Protein AF-A0A916ZHN8-F1 (afdb_monomer_lite)

Structure (mmCIF, N/CA/C/O backbone):
data_AF-A0A916ZHN8-F1
#
_entry.id   AF-A0A916ZHN8-F1
#
loop_
_atom_site.group_PDB
_atom_site.id
_atom_site.type_symbol
_atom_site.label_atom_id
_atom_site.label_alt_id
_atom_site.label_comp_id
_atom_site.label_asym_id
_atom_site.label_entity_i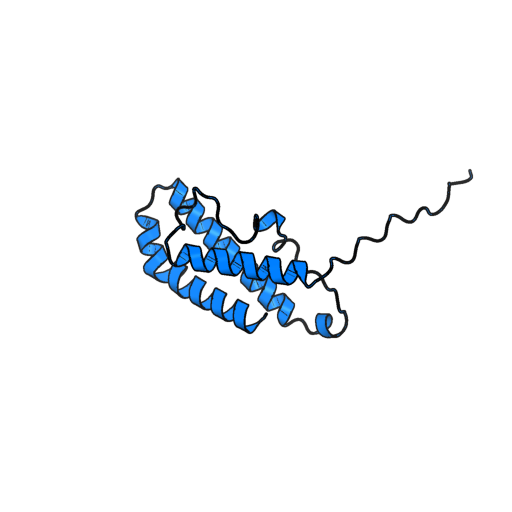d
_atom_site.label_seq_id
_atom_site.pdbx_PDB_ins_code
_atom_site.Cartn_x
_atom_site.Cartn_y
_atom_site.Cartn_z
_atom_site.occupancy
_atom_site.B_iso_or_equiv
_atom_site.auth_seq_id
_atom_site.auth_comp_id
_atom_site.auth_asym_id
_atom_site.auth_atom_id
_atom_site.pdbx_PDB_model_num
ATOM 1 N N . MET A 1 1 ? 11.749 -4.617 -10.960 1.00 79.94 1 MET A N 1
ATOM 2 C CA . MET A 1 1 ? 10.544 -3.840 -10.581 1.00 79.94 1 MET A CA 1
ATOM 3 C C . MET A 1 1 ? 9.289 -4.698 -10.629 1.00 79.94 1 MET A C 1
ATOM 5 O O . MET A 1 1 ? 8.677 -4.855 -9.584 1.00 79.94 1 MET A O 1
ATOM 9 N N . TYR A 1 2 ? 8.981 -5.341 -11.762 1.00 87.44 2 TYR A N 1
ATOM 10 C CA . TYR A 1 2 ? 7.819 -6.231 -11.918 1.00 87.44 2 TYR A CA 1
ATOM 11 C C . TYR A 1 2 ? 7.634 -7.264 -10.789 1.00 87.44 2 TYR A C 1
ATOM 13 O O . TYR A 1 2 ? 6.638 -7.204 -10.078 1.00 87.44 2 TYR A O 1
ATOM 21 N N . ARG A 1 3 ? 8.608 -8.166 -10.561 1.00 92.81 3 ARG A N 1
ATOM 22 C CA . ARG A 1 3 ? 8.492 -9.223 -9.528 1.00 92.81 3 ARG A CA 1
ATOM 23 C C . ARG A 1 3 ? 8.189 -8.649 -8.139 1.00 92.81 3 ARG A C 1
ATOM 25 O O . ARG A 1 3 ? 7.256 -9.086 -7.485 1.00 92.81 3 ARG A O 1
ATOM 32 N N . ARG A 1 4 ? 8.903 -7.584 -7.755 1.00 92.88 4 ARG A N 1
ATOM 33 C CA . ARG A 1 4 ? 8.686 -6.877 -6.484 1.00 92.88 4 ARG A CA 1
ATOM 34 C C . ARG A 1 4 ? 7.278 -6.276 -6.383 1.00 92.88 4 ARG A C 1
ATOM 36 O O . ARG A 1 4 ? 6.674 -6.365 -5.324 1.00 92.88 4 ARG A O 1
ATOM 43 N N . ALA A 1 5 ? 6.747 -5.698 -7.463 1.00 92.38 5 ALA A N 1
ATOM 44 C CA . ALA A 1 5 ? 5.377 -5.178 -7.489 1.00 92.38 5 ALA A CA 1
ATOM 45 C C . ALA A 1 5 ? 4.329 -6.295 -7.353 1.00 92.38 5 ALA A C 1
ATOM 47 O O . ALA A 1 5 ? 3.358 -6.142 -6.616 1.00 92.38 5 ALA A O 1
ATOM 48 N N . VAL A 1 6 ? 4.545 -7.434 -8.020 1.00 96.19 6 VAL A N 1
ATOM 49 C CA . VAL A 1 6 ? 3.678 -8.619 -7.910 1.00 96.19 6 VAL A CA 1
ATOM 50 C C . VAL A 1 6 ? 3.683 -9.176 -6.487 1.00 96.19 6 VAL A C 1
ATOM 52 O O . VAL A 1 6 ? 2.619 -9.507 -5.964 1.00 96.19 6 VAL A O 1
ATOM 55 N N . ASP A 1 7 ? 4.845 -9.245 -5.839 1.00 97.94 7 ASP A N 1
ATOM 56 C CA . ASP A 1 7 ? 4.952 -9.752 -4.470 1.00 97.94 7 ASP A CA 1
ATOM 57 C C . ASP A 1 7 ? 4.300 -8.805 -3.454 1.00 97.94 7 ASP A C 1
ATOM 59 O O . ASP A 1 7 ? 3.532 -9.262 -2.607 1.00 97.94 7 ASP A O 1
ATOM 63 N N . ILE A 1 8 ? 4.485 -7.486 -3.593 1.00 97.12 8 ILE A N 1
ATOM 64 C CA . ILE A 1 8 ? 3.761 -6.498 -2.774 1.00 97.12 8 ILE A CA 1
ATOM 65 C C . ILE A 1 8 ? 2.248 -6.625 -2.990 1.00 97.12 8 ILE A C 1
ATOM 67 O O . ILE A 1 8 ? 1.500 -6.664 -2.018 1.00 97.12 8 ILE A O 1
ATOM 71 N N . ALA A 1 9 ? 1.779 -6.740 -4.238 1.00 96.81 9 ALA A N 1
ATOM 72 C CA . ALA A 1 9 ? 0.355 -6.911 -4.535 1.00 96.81 9 ALA A CA 1
ATOM 73 C C . ALA A 1 9 ? -0.217 -8.210 -3.945 1.00 96.81 9 ALA A C 1
ATOM 75 O O . ALA A 1 9 ? -1.358 -8.241 -3.487 1.00 96.81 9 ALA A O 1
ATOM 76 N N . ARG A 1 10 ? 0.573 -9.290 -3.937 1.00 97.94 10 ARG A N 1
ATOM 77 C CA . ARG A 1 10 ? 0.200 -10.562 -3.311 1.00 97.94 10 ARG A CA 1
ATOM 78 C C . ARG A 1 10 ? 0.030 -10.401 -1.803 1.00 97.94 10 ARG A C 1
ATOM 80 O O . ARG A 1 10 ? -1.003 -10.812 -1.283 1.00 97.94 10 ARG A O 1
ATOM 87 N N . HIS A 1 11 ? 1.003 -9.792 -1.124 1.00 98.00 11 HIS A N 1
ATOM 88 C CA . HIS A 1 11 ? 0.915 -9.530 0.314 1.00 98.00 11 HIS A CA 1
ATOM 89 C C . HIS A 1 11 ? -0.237 -8.578 0.649 1.00 98.00 11 HIS A C 1
ATOM 91 O O . HIS A 1 11 ? -0.960 -8.822 1.611 1.00 98.00 11 HIS A O 1
ATOM 97 N N . ALA A 1 12 ? -0.462 -7.552 -0.179 1.00 97.31 12 ALA A N 1
ATOM 98 C CA . ALA A 1 12 ? -1.578 -6.626 -0.029 1.00 97.31 12 ALA A CA 1
ATOM 99 C C . ALA A 1 12 ? -2.924 -7.357 -0.056 1.00 97.31 12 ALA A C 1
ATOM 101 O O . ALA A 1 12 ? -3.682 -7.228 0.898 1.00 97.31 12 ALA A O 1
ATOM 102 N N . ARG A 1 13 ? -3.191 -8.176 -1.082 1.00 96.62 13 ARG A N 1
ATOM 103 C CA . ARG A 1 13 ? -4.427 -8.976 -1.148 1.00 96.62 13 ARG A CA 1
ATOM 104 C C . ARG A 1 13 ? -4.558 -9.925 0.035 1.00 96.62 13 ARG A C 1
ATOM 106 O O . ARG A 1 13 ? -5.608 -10.000 0.652 1.00 96.62 13 ARG A O 1
ATOM 113 N N . HIS A 1 14 ? -3.477 -10.624 0.383 1.00 97.69 14 HIS A N 1
ATOM 114 C CA . HIS A 1 14 ? -3.508 -11.563 1.500 1.00 97.69 14 HIS A CA 1
ATOM 115 C C . HIS A 1 14 ? -3.914 -10.886 2.815 1.00 97.69 14 HIS A C 1
ATOM 117 O O . HIS A 1 14 ? -4.742 -11.424 3.540 1.00 97.69 14 HIS A O 1
ATOM 123 N N . TRP A 1 15 ? -3.351 -9.714 3.118 1.00 98.06 15 TRP A N 1
ATOM 124 C CA . TRP A 1 15 ? -3.618 -9.038 4.381 1.00 98.06 15 TRP A CA 1
ATOM 125 C C . TRP A 1 15 ? -4.893 -8.190 4.350 1.00 98.06 15 TRP A C 1
ATOM 127 O O . TRP A 1 15 ? -5.754 -8.386 5.202 1.00 98.06 15 TRP A O 1
ATOM 137 N N . PHE A 1 16 ? -5.042 -7.274 3.385 1.00 97.38 16 PHE A N 1
ATOM 138 C CA . PHE A 1 16 ? -6.170 -6.331 3.343 1.00 97.38 16 PHE A CA 1
ATOM 139 C C . PHE A 1 16 ? -7.520 -7.011 3.082 1.00 97.38 16 PHE A C 1
ATOM 141 O O . PHE A 1 16 ? -8.526 -6.522 3.593 1.00 97.38 16 PHE A O 1
ATOM 148 N N . ASP A 1 17 ? -7.537 -8.124 2.341 1.00 95.75 17 ASP A N 1
ATOM 149 C CA . ASP A 1 17 ? -8.761 -8.893 2.071 1.00 95.75 17 ASP A CA 1
ATOM 150 C C . ASP A 1 17 ? -8.947 -10.067 3.055 1.00 95.75 17 ASP A C 1
ATOM 152 O O . ASP A 1 17 ? -9.982 -10.728 3.038 1.00 95.75 17 ASP A O 1
ATOM 156 N N . GLY A 1 18 ? -7.949 -10.337 3.905 1.00 95.00 18 GLY A N 1
ATOM 157 C CA . GLY A 1 18 ? -7.966 -11.392 4.920 1.00 95.00 18 GLY A CA 1
ATOM 158 C C . GLY A 1 18 ? -7.976 -10.818 6.343 1.00 95.00 18 GLY A C 1
ATOM 159 O O . GLY A 1 18 ? -8.903 -10.088 6.697 1.00 95.00 18 GLY A O 1
ATOM 160 N N . PRO A 1 19 ? -6.958 -11.097 7.181 1.00 96.31 19 PRO A N 1
ATOM 161 C CA . PRO A 1 19 ? -6.961 -10.712 8.598 1.00 96.31 19 PRO A CA 1
ATOM 162 C C . PRO A 1 19 ? -7.047 -9.193 8.834 1.00 96.31 19 PRO A C 1
ATOM 164 O O . PRO A 1 19 ? -7.550 -8.746 9.864 1.00 96.31 19 PRO A O 1
ATOM 167 N N . GLY A 1 20 ? -6.590 -8.376 7.882 1.00 96.06 20 GLY A N 1
ATOM 168 C CA . GLY A 1 20 ? -6.705 -6.920 7.943 1.00 96.06 20 GLY A CA 1
ATOM 169 C C . GLY A 1 20 ? -8.146 -6.418 7.828 1.00 96.06 20 GLY A C 1
ATOM 170 O O . GLY A 1 20 ? -8.445 -5.333 8.325 1.00 96.06 20 GLY A O 1
ATOM 171 N N . LEU A 1 21 ? -9.053 -7.190 7.221 1.00 95.00 21 LEU A N 1
ATOM 172 C CA . LEU A 1 21 ? -10.466 -6.830 7.109 1.00 95.00 21 LEU A CA 1
ATOM 173 C C . LEU A 1 21 ? -11.175 -6.923 8.466 1.00 95.00 21 LEU A C 1
ATOM 175 O O . LEU A 1 21 ? -11.882 -5.988 8.845 1.00 95.00 21 LEU A O 1
ATOM 179 N N . GLU A 1 22 ? -10.932 -8.009 9.201 1.00 95.88 22 GLU A N 1
ATOM 180 C CA . GLU A 1 22 ? -11.457 -8.228 10.554 1.00 95.88 22 GLU A CA 1
ATOM 181 C C . GLU A 1 22 ? -10.869 -7.219 11.543 1.00 95.88 22 GLU A C 1
ATOM 183 O O . GLU A 1 22 ? -11.614 -6.555 12.260 1.00 95.88 22 GLU A O 1
ATOM 188 N N . TRP A 1 23 ? -9.545 -7.025 11.517 1.00 97.69 23 TRP A N 1
ATOM 189 C CA . TRP A 1 23 ? -8.876 -6.008 12.332 1.00 97.69 23 TRP A CA 1
ATOM 190 C C . TRP A 1 23 ? -9.419 -4.602 12.055 1.00 97.69 23 TRP A C 1
ATOM 192 O O . TRP A 1 23 ? -9.727 -3.858 12.981 1.00 97.69 23 TRP A O 1
ATOM 202 N N . ARG A 1 24 ? -9.599 -4.228 10.782 1.00 97.44 24 ARG A N 1
ATOM 203 C CA . ARG A 1 24 ? -10.130 -2.908 10.424 1.00 97.44 24 ARG A CA 1
ATOM 204 C C . ARG A 1 24 ? -11.520 -2.684 11.016 1.00 97.44 24 ARG A C 1
ATOM 206 O O . ARG A 1 24 ? -11.806 -1.572 11.439 1.00 97.44 24 ARG A O 1
ATOM 213 N N . ALA A 1 25 ? -12.372 -3.707 11.072 1.00 97.19 25 ALA A N 1
ATOM 214 C CA . ALA A 1 25 ? -13.729 -3.575 11.600 1.00 97.19 25 ALA A CA 1
ATOM 215 C C . ALA A 1 25 ? -13.774 -3.179 13.090 1.00 97.19 25 ALA A C 1
ATOM 217 O O . ALA A 1 25 ? -14.793 -2.659 13.542 1.00 97.19 25 ALA A O 1
ATOM 218 N N . THR A 1 26 ? -12.681 -3.364 13.842 1.00 97.75 26 THR A N 1
ATOM 219 C CA . THR A 1 26 ? -12.598 -2.975 15.259 1.00 97.75 26 THR A CA 1
ATOM 220 C C . THR A 1 26 ? -12.192 -1.515 15.471 1.00 97.75 26 THR A C 1
ATOM 222 O O . THR A 1 26 ? -12.153 -1.053 16.610 1.00 97.75 26 THR A O 1
ATOM 225 N N . LEU A 1 27 ? -11.835 -0.790 14.409 1.00 97.75 27 LEU A N 1
ATOM 226 C CA . LEU A 1 27 ? -11.349 0.588 14.496 1.00 97.75 27 LEU A CA 1
ATOM 227 C C . LEU A 1 27 ? -12.499 1.610 14.488 1.00 97.75 27 LEU A C 1
ATOM 229 O O . LEU A 1 27 ? -13.584 1.316 13.978 1.00 97.75 27 LEU A O 1
ATOM 233 N N . PRO A 1 28 ? -12.272 2.849 14.962 1.00 98.00 28 PRO A N 1
ATOM 234 C CA . PRO A 1 28 ? -13.184 3.966 14.722 1.00 98.00 28 PRO A CA 1
ATOM 235 C C . PRO A 1 28 ? -13.427 4.198 13.223 1.00 98.00 28 PRO A C 1
ATOM 237 O O . PRO A 1 28 ? -12.524 4.025 12.409 1.00 98.00 28 PRO A O 1
ATOM 240 N N . VAL A 1 29 ? -14.626 4.659 12.845 1.00 97.38 29 VAL A N 1
ATOM 241 C CA . VAL A 1 29 ? -15.042 4.827 11.431 1.00 97.38 29 VAL A CA 1
ATOM 242 C C . VAL A 1 29 ? -14.039 5.638 10.598 1.00 97.38 29 VAL A C 1
ATOM 244 O O . VAL A 1 29 ? -13.761 5.286 9.451 1.00 97.38 29 VAL A O 1
ATOM 247 N N . ALA A 1 30 ? -13.465 6.698 11.171 1.00 95.50 30 ALA A N 1
ATOM 248 C CA . ALA A 1 30 ? -12.456 7.514 10.495 1.00 95.50 30 ALA A CA 1
ATOM 249 C C . ALA A 1 30 ? -11.199 6.700 10.132 1.00 95.50 30 ALA A C 1
ATOM 251 O O . ALA A 1 30 ? -10.707 6.780 9.004 1.00 95.50 30 ALA A O 1
ATOM 252 N N . ASP A 1 31 ? -10.734 5.854 11.048 1.00 97.12 31 ASP A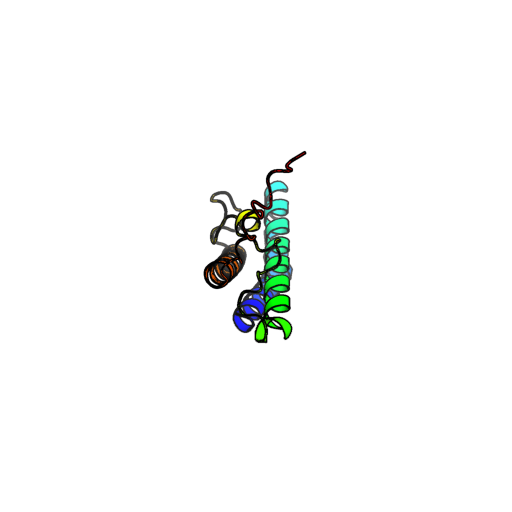 N 1
ATOM 253 C CA . ASP A 1 31 ? -9.571 4.993 10.840 1.00 97.12 31 ASP A CA 1
ATOM 254 C C . ASP A 1 31 ? -9.889 3.851 9.875 1.00 97.12 31 ASP A C 1
ATOM 256 O O . ASP A 1 31 ? -9.069 3.521 9.018 1.00 97.12 31 ASP A O 1
ATOM 260 N N . GLN A 1 32 ? -11.111 3.307 9.918 1.00 97.50 32 GLN A N 1
ATOM 261 C CA . GLN A 1 32 ? -11.566 2.339 8.916 1.00 97.50 32 GLN A CA 1
ATOM 262 C C . GLN A 1 32 ? -11.471 2.915 7.501 1.00 97.50 32 GLN A C 1
ATOM 264 O O . GLN A 1 32 ? -10.957 2.254 6.592 1.00 97.50 32 GLN A O 1
ATOM 269 N N . ALA A 1 33 ? -11.931 4.155 7.314 1.00 96.06 33 ALA A N 1
ATOM 270 C CA . ALA A 1 33 ? -11.859 4.855 6.038 1.00 96.06 33 ALA A CA 1
ATOM 271 C C . ALA A 1 33 ? -10.406 5.136 5.618 1.00 96.06 33 ALA A C 1
ATOM 273 O O . ALA A 1 33 ? -10.058 4.949 4.447 1.00 96.06 33 ALA A O 1
ATOM 274 N N . ALA A 1 34 ? -9.538 5.525 6.558 1.00 94.06 34 ALA A N 1
ATOM 275 C CA . ALA A 1 34 ? -8.117 5.742 6.297 1.00 94.06 34 ALA A CA 1
ATOM 276 C C . ALA A 1 34 ? -7.421 4.457 5.814 1.00 94.06 34 ALA A C 1
ATOM 278 O O . ALA A 1 34 ? -6.758 4.471 4.772 1.00 94.06 34 ALA A O 1
ATOM 279 N N . VAL A 1 35 ? -7.643 3.331 6.503 1.00 96.00 35 VAL A N 1
ATOM 280 C CA . VAL A 1 35 ? -7.134 2.006 6.107 1.00 96.00 35 VAL A CA 1
ATOM 281 C C . VAL A 1 35 ? -7.678 1.597 4.738 1.00 96.00 35 VAL A C 1
ATOM 283 O O . VAL A 1 35 ? -6.909 1.184 3.870 1.00 96.00 35 VAL A O 1
ATOM 286 N N . ALA A 1 36 ? -8.992 1.731 4.519 1.00 95.12 36 ALA A N 1
ATOM 287 C CA . ALA A 1 36 ? -9.639 1.381 3.252 1.00 95.12 36 ALA A CA 1
ATOM 288 C C . ALA A 1 36 ? -9.019 2.147 2.077 1.00 95.12 36 ALA A C 1
ATOM 290 O O . ALA A 1 36 ? -8.681 1.574 1.042 1.00 95.12 36 ALA A O 1
ATOM 291 N N . THR A 1 37 ? -8.829 3.450 2.265 1.00 93.00 37 THR A N 1
ATOM 292 C CA . THR A 1 37 ? -8.264 4.322 1.239 1.00 93.00 37 THR A CA 1
ATOM 293 C C . THR A 1 37 ? -6.811 3.956 0.951 1.00 93.00 37 THR A C 1
ATOM 295 O O . THR A 1 37 ? -6.408 3.909 -0.210 1.00 93.00 37 THR A O 1
ATOM 298 N N . GLU A 1 38 ? -6.010 3.660 1.977 1.00 93.12 38 GLU A N 1
ATOM 299 C CA . GLU A 1 38 ? -4.612 3.276 1.771 1.00 93.12 38 GLU A CA 1
ATOM 300 C C . GLU A 1 38 ? -4.462 1.906 1.095 1.00 93.12 38 GLU A C 1
ATOM 302 O O . GLU A 1 38 ? -3.578 1.734 0.250 1.00 93.12 38 GLU A O 1
ATOM 307 N N . SER A 1 39 ? -5.356 0.960 1.389 1.00 95.06 39 SER A N 1
ATOM 308 C CA . SER A 1 39 ? -5.443 -0.317 0.673 1.00 95.06 39 SER A CA 1
ATOM 309 C C . SER A 1 39 ? -5.703 -0.104 -0.824 1.00 95.06 39 SER A C 1
ATOM 311 O O . SER A 1 39 ? -4.938 -0.576 -1.669 1.00 95.06 39 SER A O 1
ATOM 313 N N . LEU A 1 40 ? -6.709 0.711 -1.171 1.00 93.12 40 LEU A N 1
ATOM 314 C CA . LEU A 1 40 ? -7.019 1.049 -2.564 1.00 93.12 40 LEU A CA 1
ATOM 315 C C . LEU A 1 40 ? -5.847 1.743 -3.265 1.00 93.12 40 LEU A C 1
ATOM 317 O O . LEU A 1 40 ? -5.517 1.402 -4.402 1.00 93.12 40 LEU A O 1
ATOM 321 N N . ARG A 1 41 ? -5.172 2.679 -2.587 1.00 90.81 41 ARG A N 1
ATOM 322 C CA . ARG A 1 41 ? -3.972 3.337 -3.125 1.00 90.81 41 ARG A CA 1
ATOM 323 C C . ARG A 1 41 ? -2.842 2.344 -3.371 1.00 90.81 41 ARG A C 1
ATOM 325 O O . ARG A 1 41 ? -2.181 2.427 -4.403 1.00 90.81 41 ARG A O 1
ATOM 332 N N . THR A 1 42 ? -2.627 1.403 -2.457 1.00 92.06 42 THR A N 1
ATOM 333 C CA . THR A 1 42 ? -1.616 0.348 -2.600 1.00 92.06 42 THR A CA 1
ATOM 334 C C . THR A 1 42 ? -1.893 -0.499 -3.838 1.00 92.06 42 THR A C 1
ATOM 336 O O . THR A 1 42 ? -1.008 -0.669 -4.678 1.00 92.06 42 THR A O 1
ATOM 339 N N . THR A 1 43 ? -3.137 -0.945 -4.010 1.00 92.25 43 THR A N 1
ATOM 340 C CA . THR A 1 43 ? -3.572 -1.710 -5.184 1.00 92.25 43 THR A CA 1
ATOM 341 C C . THR A 1 43 ? -3.405 -0.910 -6.473 1.00 92.25 43 THR A C 1
ATOM 343 O O . THR A 1 43 ? -2.803 -1.404 -7.427 1.00 92.25 43 THR A O 1
ATOM 346 N N . ALA A 1 44 ? -3.846 0.351 -6.497 1.00 90.06 44 ALA A N 1
ATOM 347 C CA . ALA A 1 44 ? -3.698 1.231 -7.654 1.00 90.06 44 ALA A CA 1
ATOM 348 C C . ALA A 1 44 ? -2.225 1.427 -8.048 1.00 90.06 44 ALA A C 1
ATOM 350 O O . ALA A 1 44 ? -1.882 1.276 -9.222 1.00 90.06 44 ALA A O 1
ATOM 351 N N . ARG A 1 45 ? -1.336 1.683 -7.075 1.00 89.50 45 ARG A N 1
ATOM 352 C CA . ARG A 1 45 ? 0.114 1.787 -7.310 1.00 89.50 45 ARG A CA 1
ATOM 353 C C . ARG A 1 45 ? 0.666 0.518 -7.949 1.00 89.50 45 ARG A C 1
ATOM 355 O O . ARG A 1 45 ? 1.372 0.600 -8.949 1.00 89.50 45 ARG A O 1
ATOM 362 N N . MET A 1 46 ? 0.349 -0.654 -7.398 1.00 92.00 46 MET A N 1
ATOM 363 C CA . MET A 1 46 ? 0.895 -1.909 -7.918 1.00 92.00 46 MET A CA 1
ATOM 364 C C . MET A 1 46 ? 0.358 -2.239 -9.308 1.00 92.00 46 MET A C 1
ATOM 366 O O . MET A 1 46 ? 1.147 -2.628 -10.164 1.00 92.00 46 MET A O 1
ATOM 370 N N . MET A 1 47 ? -0.934 -2.015 -9.575 1.00 90.44 47 MET A N 1
ATOM 371 C CA . MET A 1 47 ? -1.490 -2.166 -10.925 1.00 90.44 47 MET A CA 1
ATOM 372 C C . MET A 1 47 ? -0.762 -1.272 -11.933 1.00 90.44 47 MET A C 1
ATOM 374 O O . MET A 1 47 ? -0.390 -1.749 -13.001 1.00 90.44 47 MET A O 1
ATOM 378 N N . ALA A 1 48 ? -0.493 -0.012 -11.580 1.00 86.25 48 ALA A N 1
ATOM 379 C CA . ALA A 1 48 ? 0.236 0.917 -12.441 1.00 86.25 48 ALA A CA 1
ATOM 380 C C . ALA A 1 48 ? 1.654 0.436 -12.752 1.00 86.25 48 ALA A C 1
ATOM 382 O O . ALA A 1 48 ? 2.067 0.425 -13.907 1.00 86.25 48 ALA A O 1
ATOM 383 N N . VAL A 1 49 ? 2.394 0.035 -11.714 1.00 86.25 49 VAL A N 1
ATOM 384 C CA . VAL A 1 49 ? 3.780 -0.422 -11.846 1.00 86.25 49 VAL A CA 1
ATOM 385 C C . VAL A 1 49 ? 3.845 -1.713 -12.653 1.00 86.25 49 VAL A C 1
ATOM 387 O O . VAL A 1 49 ? 4.725 -1.856 -13.495 1.00 86.25 49 VAL A O 1
ATOM 390 N N . ILE A 1 50 ? 2.920 -2.644 -12.416 1.00 89.50 50 ILE A N 1
ATOM 391 C CA . ILE A 1 50 ? 2.832 -3.899 -13.166 1.00 89.50 50 ILE A CA 1
ATOM 392 C C . ILE A 1 50 ? 2.522 -3.609 -14.633 1.00 89.50 50 ILE A C 1
ATOM 394 O O . ILE A 1 50 ? 3.267 -4.072 -15.489 1.00 89.50 50 ILE A O 1
ATOM 398 N N . ALA A 1 51 ? 1.486 -2.813 -14.918 1.00 86.62 51 ALA A N 1
ATOM 399 C CA . ALA A 1 51 ? 1.101 -2.451 -16.281 1.00 86.62 51 ALA A CA 1
ATOM 400 C C . ALA A 1 51 ? 2.238 -1.738 -17.025 1.00 86.62 51 ALA A C 1
ATOM 402 O O . ALA A 1 51 ? 2.529 -2.068 -18.169 1.00 86.62 51 ALA A O 1
ATOM 403 N N . TRP A 1 52 ? 2.927 -0.810 -16.358 1.00 82.81 52 TRP A N 1
ATOM 404 C CA . TRP A 1 52 ? 4.086 -0.125 -16.922 1.00 82.81 52 TRP A CA 1
ATOM 405 C C . TRP A 1 52 ? 5.250 -1.086 -17.193 1.00 82.81 52 TRP A C 1
ATOM 407 O O . TRP A 1 52 ? 5.874 -1.015 -18.246 1.00 82.81 52 TRP A O 1
ATOM 417 N N . ALA A 1 53 ? 5.534 -2.010 -16.273 1.00 84.31 53 ALA A N 1
ATOM 418 C CA . ALA A 1 53 ? 6.668 -2.922 -16.390 1.00 84.31 53 ALA A CA 1
ATOM 419 C C . ALA A 1 53 ? 6.489 -4.020 -17.454 1.00 84.31 53 ALA A C 1
ATOM 421 O O . ALA A 1 53 ? 7.472 -4.674 -17.791 1.00 84.31 53 ALA A O 1
ATOM 422 N N . VAL A 1 54 ? 5.265 -4.254 -17.938 1.00 86.44 54 VAL A N 1
ATOM 423 C CA . VAL A 1 54 ? 4.973 -5.233 -19.003 1.00 86.44 54 VAL A CA 1
ATOM 424 C C . VAL A 1 54 ? 4.691 -4.583 -20.357 1.00 86.44 54 VAL A C 1
ATOM 426 O O . VAL A 1 54 ? 4.425 -5.297 -21.319 1.00 86.44 54 VAL A O 1
ATOM 429 N N . ASP A 1 55 ? 4.714 -3.251 -20.447 1.00 82.31 55 ASP A N 1
ATOM 430 C CA . ASP A 1 55 ? 4.455 -2.549 -21.701 1.00 82.31 55 ASP A CA 1
ATOM 431 C C . ASP A 1 55 ? 5.693 -2.605 -22.619 1.00 82.31 55 ASP A C 1
ATOM 433 O O . ASP A 1 55 ? 6.711 -1.971 -22.322 1.00 82.31 55 ASP A O 1
ATOM 437 N N . PRO A 1 56 ? 5.619 -3.302 -23.769 1.00 75.19 56 PRO A N 1
ATOM 438 C CA . PRO A 1 56 ? 6.756 -3.474 -24.674 1.00 75.19 56 PRO A CA 1
ATOM 439 C C . PRO A 1 56 ? 7.195 -2.164 -25.346 1.00 75.19 56 PRO A C 1
ATOM 441 O O . PRO A 1 56 ? 8.264 -2.099 -25.953 1.00 75.19 56 PRO A O 1
ATOM 444 N N . ARG A 1 57 ? 6.386 -1.098 -25.273 1.00 72.25 57 ARG A N 1
ATOM 445 C CA . ARG A 1 57 ? 6.758 0.225 -25.795 1.00 72.25 57 ARG A CA 1
ATOM 446 C C . ARG A 1 57 ? 7.862 0.873 -24.962 1.00 72.25 57 ARG A C 1
ATOM 448 O O . ARG A 1 57 ? 8.607 1.690 -25.497 1.00 72.25 57 ARG A O 1
ATOM 455 N N . HIS A 1 58 ? 8.002 0.498 -23.691 1.00 68.25 58 HIS A N 1
ATOM 456 C CA . HIS A 1 58 ? 9.038 1.036 -22.810 1.00 68.25 58 HIS A CA 1
ATOM 457 C C . HIS A 1 58 ? 10.430 0.462 -23.104 1.00 68.25 58 HIS A C 1
ATOM 459 O O . HIS A 1 58 ? 11.418 1.156 -22.883 1.00 68.25 58 HIS A O 1
ATOM 465 N N . ASP A 1 59 ? 10.519 -0.723 -23.716 1.00 61.25 59 ASP A N 1
ATOM 466 C CA . ASP A 1 59 ? 11.792 -1.282 -24.199 1.00 61.25 59 ASP A CA 1
ATOM 467 C C . ASP A 1 59 ? 12.391 -0.455 -25.349 1.00 61.25 59 ASP A C 1
ATOM 469 O O . ASP A 1 59 ? 13.601 -0.456 -25.569 1.00 61.25 59 ASP A O 1
ATOM 473 N N . LYS A 1 60 ? 11.541 0.268 -26.091 1.00 55.00 60 LYS A N 1
ATOM 474 C CA . LYS A 1 60 ? 11.928 1.080 -27.257 1.00 55.00 60 LYS A CA 1
ATOM 475 C C . LYS A 1 60 ? 12.010 2.583 -26.967 1.00 55.00 60 LYS A C 1
ATOM 477 O O . LYS A 1 60 ? 12.452 3.335 -27.830 1.00 55.00 60 LYS A O 1
ATOM 482 N N . ALA A 1 61 ? 11.587 3.020 -25.780 1.00 57.44 61 ALA A N 1
ATOM 483 C CA . ALA A 1 61 ? 11.563 4.421 -25.364 1.00 57.44 61 ALA A CA 1
ATOM 484 C C . ALA A 1 61 ? 12.070 4.560 -23.913 1.00 57.44 61 ALA A C 1
ATOM 486 O O . ALA A 1 61 ? 11.263 4.681 -22.982 1.00 57.44 61 ALA A O 1
ATOM 487 N N . PRO A 1 62 ? 13.400 4.537 -23.696 1.00 53.06 62 PRO A N 1
ATOM 488 C CA . PRO A 1 62 ? 13.968 4.752 -22.371 1.00 53.06 62 PRO A CA 1
ATOM 489 C C . PRO A 1 62 ? 13.580 6.150 -21.862 1.00 53.06 62 PRO A C 1
ATOM 491 O O . PRO A 1 62 ? 13.921 7.156 -22.478 1.00 53.06 62 PRO A O 1
ATOM 494 N N . GLY A 1 63 ? 12.825 6.205 -20.758 1.00 56.44 63 GLY A N 1
ATOM 495 C CA . GLY A 1 63 ? 12.313 7.450 -20.160 1.00 56.44 63 GLY A CA 1
ATOM 496 C C . GLY A 1 63 ? 10.785 7.591 -20.118 1.00 56.44 63 GLY A C 1
ATOM 497 O O . GLY A 1 63 ? 10.282 8.635 -19.703 1.00 56.44 63 GLY A O 1
ATOM 498 N N . ALA A 1 64 ? 10.022 6.570 -20.521 1.00 63.22 64 ALA A N 1
ATOM 499 C CA . ALA A 1 64 ? 8.567 6.580 -20.378 1.00 63.22 64 ALA A CA 1
ATOM 500 C C . ALA A 1 64 ? 8.151 6.693 -18.900 1.00 63.22 64 ALA A C 1
ATOM 502 O O . ALA A 1 64 ? 8.347 5.769 -18.112 1.00 63.22 64 ALA A O 1
ATOM 503 N N . ALA A 1 65 ? 7.572 7.835 -18.526 1.00 65.56 65 ALA A N 1
ATOM 504 C CA . ALA A 1 65 ? 7.157 8.107 -17.156 1.00 65.56 65 ALA A CA 1
ATOM 505 C C . ALA A 1 65 ? 6.062 7.134 -16.687 1.00 65.56 65 ALA A C 1
ATOM 507 O O . ALA A 1 65 ? 5.190 6.730 -17.462 1.00 65.56 65 ALA A O 1
ATOM 508 N N . LEU A 1 66 ? 6.066 6.805 -15.393 1.00 66.88 66 LEU A N 1
ATOM 509 C CA . LEU A 1 66 ? 4.927 6.125 -14.785 1.00 66.88 66 LEU A CA 1
ATOM 510 C C . LEU A 1 66 ? 3.645 6.974 -14.920 1.00 66.88 66 LEU A C 1
ATOM 512 O O . LEU A 1 66 ? 3.710 8.209 -14.965 1.00 66.88 66 LEU A O 1
ATOM 516 N N . PRO A 1 67 ? 2.459 6.340 -14.927 1.00 65.56 67 PRO A N 1
ATOM 517 C CA . PRO A 1 67 ? 1.193 7.061 -14.902 1.00 65.56 67 PRO A CA 1
ATOM 518 C C . PRO A 1 67 ? 1.105 8.060 -13.734 1.00 65.56 67 PRO A C 1
ATOM 520 O O . PRO A 1 67 ? 1.479 7.749 -12.610 1.00 65.56 67 PRO A O 1
ATOM 523 N N . ARG A 1 68 ? 0.534 9.253 -13.959 1.00 61.12 68 ARG A N 1
ATOM 524 C CA . ARG A 1 68 ? 0.499 10.365 -12.975 1.00 61.12 68 ARG A CA 1
ATOM 525 C C . ARG A 1 68 ? -0.055 10.016 -11.586 1.00 61.12 68 ARG A C 1
ATOM 527 O O . ARG A 1 68 ? 0.299 10.676 -10.609 1.00 61.12 68 ARG A O 1
ATOM 534 N N . PHE A 1 69 ? -0.905 8.999 -11.478 1.00 58.78 69 PHE A N 1
ATOM 535 C CA . PHE A 1 69 ? -1.473 8.551 -10.203 1.00 58.78 69 PHE A CA 1
ATOM 536 C C . PHE A 1 69 ? -0.478 7.764 -9.328 1.00 58.78 69 PHE A C 1
ATOM 538 O O . PHE A 1 69 ? -0.786 7.443 -8.184 1.00 58.78 69 PHE A O 1
ATOM 545 N N . THR A 1 70 ? 0.731 7.502 -9.830 1.00 57.97 70 THR A N 1
ATOM 546 C CA . THR A 1 70 ? 1.885 7.044 -9.046 1.00 57.97 70 THR A CA 1
ATOM 547 C C . THR A 1 70 ? 2.847 8.186 -8.710 1.00 57.97 70 THR A C 1
ATOM 549 O O . THR A 1 70 ? 3.974 7.928 -8.314 1.00 57.97 70 THR A O 1
ATOM 552 N N . SER A 1 71 ? 2.497 9.452 -8.946 1.00 58.34 71 SER A N 1
ATOM 553 C CA . SER A 1 71 ? 3.404 10.548 -8.584 1.00 58.34 71 SER A CA 1
ATOM 554 C C . SER A 1 71 ? 3.602 10.608 -7.069 1.00 58.34 71 SER A C 1
ATOM 556 O O . SER A 1 71 ? 2.692 10.282 -6.302 1.00 58.34 71 SER A O 1
ATOM 558 N N . SER A 1 72 ? 4.774 11.078 -6.634 1.00 55.00 72 SER A N 1
ATOM 559 C CA . SER A 1 72 ? 5.087 11.277 -5.213 1.00 55.00 72 SER A CA 1
ATOM 560 C C . SER A 1 72 ? 4.090 12.208 -4.507 1.00 55.00 72 SER A C 1
ATOM 562 O O . SER A 1 72 ? 3.821 12.055 -3.318 1.00 55.00 72 SER A O 1
ATOM 564 N N . ALA A 1 73 ? 3.452 13.113 -5.258 1.00 55.97 73 ALA A N 1
ATOM 565 C CA . ALA A 1 73 ? 2.352 13.956 -4.790 1.00 55.97 73 ALA A CA 1
ATOM 566 C C . ALA A 1 73 ? 1.107 13.150 -4.360 1.00 55.97 73 ALA A C 1
ATOM 568 O O . ALA A 1 73 ? 0.394 13.560 -3.448 1.00 55.97 73 ALA A O 1
ATOM 569 N N . PHE A 1 74 ? 0.861 11.991 -4.981 1.00 54.03 74 PHE A N 1
ATOM 570 C CA . PHE A 1 74 ? -0.203 11.051 -4.611 1.00 54.03 74 PHE A CA 1
ATOM 571 C C . PHE A 1 74 ? 0.232 10.032 -3.547 1.00 54.03 74 PHE A C 1
ATOM 573 O O . PHE A 1 74 ? -0.621 9.471 -2.856 1.00 54.03 74 PHE A O 1
ATOM 580 N N . THR A 1 75 ? 1.537 9.768 -3.412 1.00 55.44 75 THR A N 1
ATOM 581 C CA . THR A 1 75 ? 2.077 8.824 -2.420 1.00 55.44 75 THR A CA 1
ATOM 582 C C . THR A 1 75 ? 2.540 9.482 -1.128 1.00 55.44 75 THR A C 1
ATOM 584 O O . THR A 1 75 ? 2.738 8.750 -0.175 1.00 55.44 75 THR A O 1
ATOM 587 N N . GLN A 1 76 ? 2.676 10.812 -1.059 1.00 60.59 76 GLN A N 1
ATOM 588 C CA . GLN A 1 76 ? 3.255 11.535 0.087 1.00 60.59 76 GLN A CA 1
ATOM 589 C C . GLN A 1 76 ? 4.606 10.956 0.563 1.00 60.59 76 GLN A C 1
ATOM 591 O O . GLN A 1 76 ? 4.899 10.966 1.755 1.00 60.59 76 GLN A O 1
ATOM 596 N N . GLY A 1 77 ? 5.429 10.456 -0.367 1.00 64.44 77 GLY A N 1
ATOM 597 C CA . GLY A 1 77 ? 6.719 9.829 -0.065 1.00 64.44 77 GLY A CA 1
ATOM 598 C C . GLY A 1 77 ? 6.605 8.467 0.635 1.00 64.44 77 GLY A C 1
ATOM 599 O O . GLY A 1 77 ? 5.556 8.080 1.147 1.00 64.44 77 GLY A O 1
ATOM 600 N N . GLY A 1 78 ? 7.707 7.718 0.629 1.00 71.81 78 GLY A N 1
ATOM 601 C CA . GLY A 1 78 ? 7.869 6.335 1.094 1.00 71.81 78 GLY A CA 1
ATOM 602 C C . GLY A 1 78 ? 7.532 6.017 2.556 1.00 71.81 78 GLY A C 1
ATOM 603 O O . GLY A 1 78 ? 7.936 4.962 3.037 1.00 71.81 78 GLY A O 1
ATOM 604 N N . SER A 1 79 ? 6.821 6.887 3.270 1.00 83.62 79 SER A N 1
ATOM 605 C CA . SER A 1 79 ? 6.366 6.700 4.647 1.00 83.62 79 SER A CA 1
ATOM 606 C C . SER A 1 79 ? 4.849 6.873 4.762 1.00 83.62 79 SER A C 1
ATOM 608 O O . SER A 1 79 ? 4.177 7.381 3.863 1.00 83.62 79 SER A O 1
ATOM 610 N N . LEU A 1 80 ? 4.285 6.402 5.873 1.00 86.56 80 LEU A N 1
ATOM 611 C CA . LEU A 1 80 ? 2.905 6.695 6.251 1.00 86.56 80 LEU A CA 1
ATOM 612 C C . LEU A 1 80 ? 2.853 7.963 7.114 1.00 86.56 80 LEU A C 1
ATOM 614 O O . LEU A 1 80 ? 3.823 8.251 7.819 1.00 86.56 80 LEU A O 1
ATOM 618 N N . PRO A 1 81 ? 1.722 8.692 7.128 1.00 86.25 81 PRO A N 1
ATOM 619 C CA . PRO A 1 81 ? 1.492 9.733 8.124 1.00 86.25 81 PRO A CA 1
ATOM 620 C C . PRO A 1 81 ? 1.677 9.180 9.544 1.00 86.25 81 PRO A C 1
ATOM 622 O O . PRO A 1 81 ? 1.244 8.063 9.823 1.00 86.25 81 PRO A O 1
ATOM 625 N N . GLY A 1 82 ? 2.265 9.968 10.450 1.00 87.44 82 GLY A N 1
ATOM 626 C CA . GLY A 1 82 ? 2.506 9.563 11.847 1.00 87.44 82 GLY A CA 1
ATOM 627 C C . GLY A 1 82 ? 1.237 9.223 12.642 1.00 87.44 82 GLY A C 1
ATOM 628 O O . GLY A 1 82 ? 1.308 8.570 13.674 1.00 87.44 82 GLY A O 1
ATOM 629 N N . THR A 1 83 ? 0.075 9.641 12.146 1.00 89.75 83 THR A N 1
ATOM 630 C CA . THR A 1 83 ? -1.253 9.343 12.698 1.00 89.75 83 THR A CA 1
ATOM 631 C C . THR A 1 83 ? -1.931 8.149 12.024 1.00 89.75 83 THR A C 1
ATOM 633 O O . THR A 1 83 ? -3.094 7.873 12.296 1.00 89.75 83 THR A O 1
ATOM 636 N N . SER A 1 84 ? -1.254 7.463 11.100 1.00 92.19 84 SER A N 1
ATOM 637 C CA . SER A 1 84 ? -1.859 6.367 10.352 1.00 92.19 84 SER A CA 1
ATOM 638 C C . SER A 1 84 ? -2.169 5.181 11.274 1.00 92.19 84 SER A C 1
ATOM 640 O O . SER A 1 84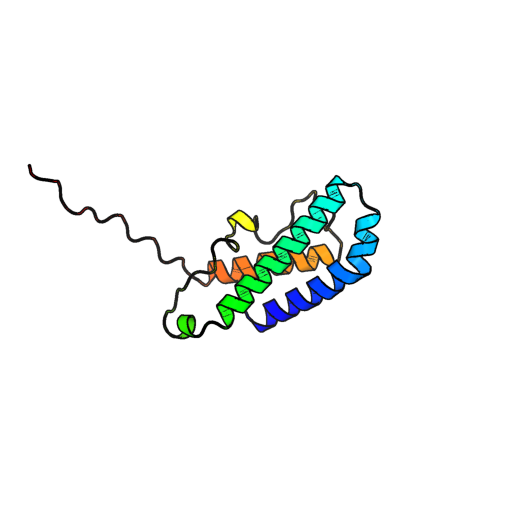 ? -1.251 4.677 11.927 1.00 92.19 84 SER A O 1
ATOM 642 N N . PRO A 1 85 ? -3.403 4.644 11.254 1.00 95.56 85 PRO A N 1
ATOM 643 C CA . PRO A 1 85 ? -3.767 3.455 12.029 1.00 95.56 85 PRO A CA 1
ATOM 644 C C . PRO A 1 85 ? -3.021 2.192 11.571 1.00 95.56 85 PRO A C 1
ATOM 646 O O . PRO A 1 85 ? -3.055 1.170 12.245 1.00 95.56 85 PRO A O 1
ATOM 649 N N . LEU A 1 86 ? -2.348 2.243 10.416 1.00 96.06 86 LEU A N 1
ATOM 650 C CA . LEU A 1 86 ? -1.555 1.136 9.888 1.00 96.06 86 LEU A CA 1
ATOM 651 C C . LEU A 1 86 ? -0.152 1.040 10.504 1.00 96.06 86 LEU A C 1
ATOM 653 O O . LEU A 1 86 ? 0.529 0.041 10.269 1.00 96.06 86 LEU A O 1
ATOM 657 N N . LEU A 1 87 ? 0.312 2.046 11.252 1.00 95.06 87 LEU A N 1
ATOM 658 C CA . LEU A 1 87 ? 1.642 2.008 11.865 1.00 95.06 87 LEU A CA 1
ATOM 659 C C . LEU A 1 87 ? 1.767 0.824 12.832 1.00 95.06 87 LEU A C 1
ATOM 661 O O . LEU A 1 87 ? 0.893 0.589 13.659 1.00 95.06 87 LEU A O 1
ATOM 665 N N . GLY A 1 88 ? 2.862 0.069 12.710 1.00 93.00 88 GLY A N 1
ATOM 666 C CA . GLY A 1 88 ? 3.102 -1.130 13.520 1.00 93.00 88 GLY A CA 1
ATOM 667 C C . GLY A 1 88 ? 2.264 -2.352 13.124 1.00 93.00 88 GLY A C 1
ATOM 668 O O . GLY A 1 88 ? 2.295 -3.358 13.828 1.00 93.00 88 GLY A O 1
ATOM 669 N N . THR A 1 89 ? 1.529 -2.292 12.009 1.00 96.56 89 THR A N 1
ATOM 670 C CA . THR A 1 89 ? 0.778 -3.433 11.461 1.00 96.56 89 THR A CA 1
ATOM 671 C C . THR A 1 89 ? 1.456 -3.984 10.202 1.00 96.56 89 THR A C 1
ATOM 673 O O . THR A 1 89 ? 2.109 -3.220 9.484 1.00 96.56 89 THR A O 1
ATOM 676 N N . PRO A 1 90 ? 1.218 -5.258 9.831 1.00 97.44 90 PRO A N 1
ATOM 677 C CA . PRO A 1 90 ? 1.694 -5.786 8.549 1.00 97.44 90 PRO A CA 1
ATOM 678 C C . PRO A 1 90 ? 1.169 -4.996 7.338 1.00 97.44 90 PRO A C 1
ATOM 680 O O . PRO A 1 90 ? 1.873 -4.826 6.344 1.00 97.44 90 PRO A O 1
ATOM 683 N N . GLY A 1 91 ? -0.054 -4.458 7.421 1.00 96.75 91 GLY A N 1
ATOM 684 C CA . GLY A 1 91 ? -0.608 -3.571 6.396 1.00 96.75 91 GLY A CA 1
ATOM 685 C C . GLY A 1 91 ? 0.173 -2.270 6.232 1.00 96.75 91 GLY A C 1
ATOM 686 O O . GLY A 1 91 ? 0.286 -1.754 5.118 1.00 96.75 91 GLY A O 1
ATOM 687 N N . GLY A 1 92 ? 0.745 -1.760 7.324 1.00 96.38 92 GLY A N 1
ATOM 688 C CA . GLY A 1 92 ? 1.632 -0.604 7.312 1.00 96.38 92 GLY A CA 1
ATOM 689 C C . GLY A 1 92 ? 2.903 -0.861 6.522 1.00 96.38 92 GLY A C 1
ATOM 690 O O . GLY A 1 92 ? 3.233 -0.078 5.630 1.00 96.38 92 GLY A O 1
ATOM 691 N N . ASP A 1 93 ? 3.554 -1.994 6.774 1.00 97.06 93 ASP A N 1
ATOM 692 C CA . ASP A 1 93 ? 4.770 -2.397 6.061 1.00 97.06 93 ASP A CA 1
ATOM 693 C C . ASP A 1 93 ? 4.509 -2.582 4.561 1.00 97.06 93 ASP A C 1
ATOM 695 O O . ASP A 1 93 ? 5.295 -2.137 3.721 1.00 97.06 93 ASP A O 1
ATOM 699 N N . ILE A 1 94 ? 3.362 -3.170 4.201 1.00 97.38 94 ILE A N 1
ATOM 700 C CA . ILE A 1 94 ? 2.929 -3.319 2.805 1.00 97.38 94 ILE A CA 1
ATOM 701 C C . ILE A 1 94 ? 2.718 -1.946 2.149 1.00 97.38 94 ILE A C 1
ATOM 703 O O . ILE A 1 94 ? 3.198 -1.706 1.034 1.00 97.38 94 ILE A O 1
ATOM 707 N N . ALA A 1 95 ? 2.015 -1.032 2.824 1.00 94.75 95 ALA A N 1
ATOM 708 C CA . ALA A 1 95 ? 1.752 0.306 2.304 1.00 94.75 95 ALA A CA 1
ATOM 709 C C . ALA A 1 95 ? 3.061 1.087 2.100 1.00 94.75 95 ALA A C 1
ATOM 711 O O . ALA A 1 95 ? 3.275 1.634 1.014 1.00 94.75 95 ALA A O 1
ATOM 712 N N . ILE A 1 96 ? 3.966 1.059 3.081 1.00 94.38 96 ILE A N 1
ATOM 713 C CA . ILE A 1 96 ? 5.309 1.650 3.011 1.00 94.38 96 ILE A CA 1
ATOM 714 C C . ILE A 1 96 ? 6.096 1.066 1.835 1.00 94.38 96 ILE A C 1
ATOM 716 O O . ILE A 1 96 ? 6.567 1.816 0.979 1.00 94.38 96 ILE A O 1
ATOM 720 N N . ALA A 1 97 ? 6.166 -0.262 1.717 1.00 94.69 97 ALA A N 1
ATOM 721 C CA . ALA A 1 97 ? 6.877 -0.923 0.626 1.00 94.69 97 ALA A CA 1
ATOM 722 C C . ALA A 1 97 ? 6.327 -0.519 -0.752 1.00 94.69 97 ALA A C 1
ATOM 724 O O . ALA A 1 97 ? 7.094 -0.315 -1.698 1.00 94.69 97 ALA A O 1
ATOM 725 N N . SER A 1 98 ? 5.004 -0.364 -0.871 1.00 92.88 98 SER A N 1
ATOM 726 C CA . SER A 1 98 ? 4.362 0.078 -2.111 1.00 92.88 98 SER A CA 1
ATOM 727 C C . SER A 1 98 ? 4.702 1.530 -2.474 1.00 92.88 98 SER A C 1
ATOM 729 O O . SER A 1 98 ? 4.892 1.827 -3.654 1.00 92.88 98 SER A O 1
ATOM 731 N N . ARG A 1 99 ? 4.812 2.424 -1.480 1.00 91.12 99 ARG A N 1
ATOM 732 C CA . ARG A 1 99 ? 5.196 3.834 -1.661 1.00 91.12 99 ARG A CA 1
ATOM 733 C C . ARG A 1 99 ? 6.669 3.941 -2.061 1.00 91.12 99 ARG A C 1
ATOM 735 O O . ARG A 1 99 ? 6.975 4.532 -3.090 1.00 91.12 99 ARG A O 1
ATOM 742 N N . GLN A 1 100 ? 7.554 3.255 -1.338 1.00 90.00 100 GLN A N 1
ATOM 743 C CA . GLN A 1 100 ? 8.993 3.218 -1.623 1.00 90.00 100 GLN A CA 1
ATOM 744 C C . GLN A 1 100 ? 9.316 2.651 -3.009 1.00 90.00 100 GLN A C 1
ATOM 746 O O . GLN A 1 100 ? 10.233 3.127 -3.678 1.00 90.00 100 GLN A O 1
ATOM 751 N N . LEU A 1 101 ? 8.579 1.628 -3.460 1.00 88.50 101 LEU A N 1
ATOM 752 C CA . LEU A 1 101 ? 8.767 1.087 -4.806 1.00 88.50 101 LEU A CA 1
ATOM 753 C C . LEU A 1 101 ? 8.465 2.145 -5.870 1.00 88.50 101 LEU A C 1
ATOM 755 O O . LEU A 1 101 ? 9.218 2.263 -6.832 1.00 88.50 101 LEU A O 1
ATOM 759 N N . VAL A 1 102 ? 7.385 2.903 -5.698 1.00 84.88 102 VAL A N 1
ATOM 760 C CA . VAL A 1 102 ? 7.017 3.980 -6.618 1.00 84.88 102 VAL A CA 1
ATOM 761 C C . VAL A 1 102 ? 8.068 5.088 -6.615 1.00 84.88 102 VAL A C 1
ATOM 763 O O . VAL A 1 102 ? 8.515 5.468 -7.695 1.00 84.88 102 VAL A O 1
ATOM 766 N N . ASP A 1 103 ? 8.533 5.523 -5.444 1.00 83.25 103 ASP A N 1
ATOM 767 C CA . ASP A 1 103 ? 9.596 6.532 -5.333 1.00 83.25 103 ASP A CA 1
ATOM 768 C C . ASP A 1 103 ? 10.876 6.065 -6.044 1.00 83.25 103 ASP A C 1
ATOM 770 O O . ASP A 1 103 ? 11.411 6.777 -6.890 1.00 83.25 103 ASP A O 1
ATOM 774 N N . THR A 1 104 ? 11.282 4.808 -5.826 1.00 82.25 104 THR A N 1
ATOM 775 C CA . THR A 1 104 ? 12.437 4.201 -6.513 1.00 82.25 104 THR A CA 1
ATOM 776 C C . THR A 1 104 ? 12.278 4.220 -8.037 1.00 82.25 104 THR A C 1
ATOM 778 O O . THR A 1 104 ? 13.262 4.360 -8.763 1.00 82.25 104 THR A O 1
ATOM 781 N N . ILE A 1 105 ? 11.062 4.018 -8.557 1.00 78.62 105 ILE A N 1
ATOM 782 C CA . ILE A 1 105 ? 10.819 4.052 -10.005 1.00 78.62 105 ILE A CA 1
ATOM 783 C C . ILE A 1 105 ? 10.874 5.486 -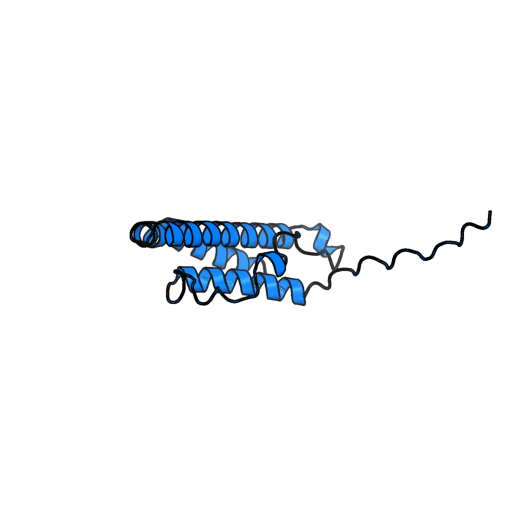10.523 1.00 78.62 105 ILE A C 1
ATOM 785 O O . ILE A 1 105 ? 11.490 5.717 -11.560 1.00 78.62 105 ILE A O 1
ATOM 789 N N . VAL A 1 106 ? 10.267 6.437 -9.812 1.00 75.06 106 VAL A N 1
ATOM 790 C CA . VAL A 1 106 ? 10.275 7.857 -10.186 1.00 75.06 106 VAL A CA 1
ATOM 791 C C . VAL A 1 106 ? 11.701 8.412 -10.186 1.00 75.06 106 VAL A C 1
ATOM 793 O O . VAL A 1 106 ? 12.090 9.054 -11.153 1.00 75.06 106 VAL A O 1
ATOM 796 N N . GLU A 1 107 ? 12.515 8.104 -9.176 1.00 74.25 107 GLU A N 1
ATOM 797 C CA . GLU A 1 107 ? 13.930 8.508 -9.120 1.00 74.25 107 GLU A CA 1
ATOM 798 C C . GLU A 1 107 ? 14.755 7.943 -10.283 1.00 74.25 107 GLU A C 1
ATOM 800 O O . GLU A 1 107 ? 15.668 8.593 -10.787 1.00 74.25 107 GLU A 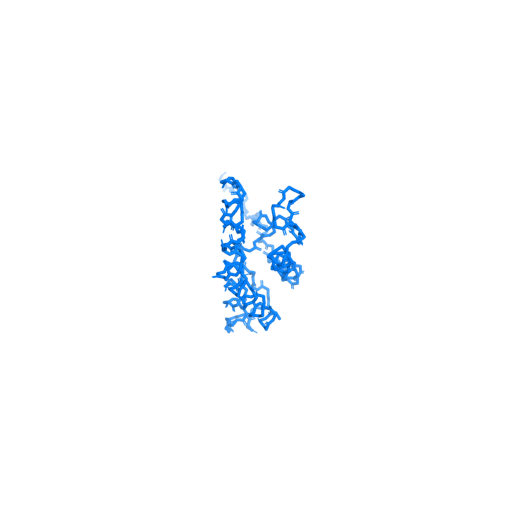O 1
ATOM 805 N N . ARG A 1 108 ? 14.433 6.723 -10.727 1.00 70.88 108 ARG A N 1
ATOM 806 C CA . ARG A 1 108 ? 15.147 6.033 -11.814 1.00 70.88 108 ARG A CA 1
ATOM 807 C C . ARG A 1 108 ? 14.606 6.348 -13.205 1.00 70.88 108 ARG A C 1
ATOM 809 O O . ARG A 1 108 ? 15.245 5.983 -14.188 1.00 70.88 108 ARG A O 1
ATOM 816 N N . THR A 1 109 ? 13.449 6.996 -13.294 1.00 63.56 109 THR A N 1
ATOM 817 C CA . THR A 1 109 ? 12.800 7.359 -14.554 1.00 63.56 109 THR A CA 1
ATOM 818 C C . THR A 1 109 ? 12.785 8.879 -14.630 1.00 63.56 109 THR A C 1
ATOM 820 O O . THR A 1 109 ? 11.830 9.488 -14.144 1.00 63.56 109 THR A O 1
ATOM 823 N N . PRO A 1 110 ? 13.833 9.526 -15.180 1.00 52.06 110 PRO A N 1
ATOM 824 C CA . PRO A 1 110 ? 13.828 10.972 -15.310 1.00 52.06 110 PRO A CA 1
ATOM 825 C C . PRO A 1 110 ? 12.579 11.363 -16.095 1.00 52.06 110 PRO A C 1
ATOM 827 O O . PRO A 1 110 ? 12.373 10.917 -17.224 1.00 52.06 110 PRO A O 1
ATOM 830 N N . ILE A 1 111 ? 11.714 12.158 -15.464 1.00 51.97 111 ILE A N 1
ATOM 831 C CA . ILE A 1 111 ? 10.592 12.791 -16.148 1.00 51.97 111 ILE A CA 1
ATOM 832 C C . ILE A 1 111 ? 11.232 13.548 -17.304 1.00 51.97 111 ILE A C 1
ATOM 834 O O . ILE A 1 111 ? 12.036 14.449 -17.055 1.00 51.97 111 ILE A O 1
ATOM 838 N N . ALA A 1 112 ? 10.919 13.172 -18.547 1.00 46.81 112 ALA A N 1
ATOM 839 C CA . ALA A 1 112 ? 11.251 14.005 -19.691 1.00 46.81 112 ALA A CA 1
ATOM 840 C C . ALA A 1 112 ? 10.715 15.400 -19.363 1.00 46.81 112 ALA A C 1
ATOM 842 O O . ALA A 1 112 ? 9.498 15.594 -19.269 1.00 46.81 112 ALA A O 1
ATOM 843 N N . GLN A 1 113 ? 11.622 16.335 -19.057 1.00 42.56 113 GLN A N 1
ATOM 844 C CA . GLN A 1 113 ? 11.244 17.709 -18.779 1.00 42.56 113 GLN A CA 1
ATOM 845 C C . GLN A 1 113 ? 10.396 18.144 -19.964 1.00 42.56 113 GLN A C 1
ATOM 847 O O . GLN A 1 113 ? 10.798 17.963 -21.115 1.00 42.56 113 GLN A O 1
ATOM 852 N N . LYS A 1 114 ? 9.191 18.651 -19.683 1.00 40.81 114 LYS A N 1
ATOM 853 C CA . LYS A 1 114 ? 8.382 19.312 -20.704 1.00 40.81 114 LYS A CA 1
ATOM 854 C C . LYS A 1 114 ? 9.339 20.272 -21.423 1.00 40.81 114 LYS A C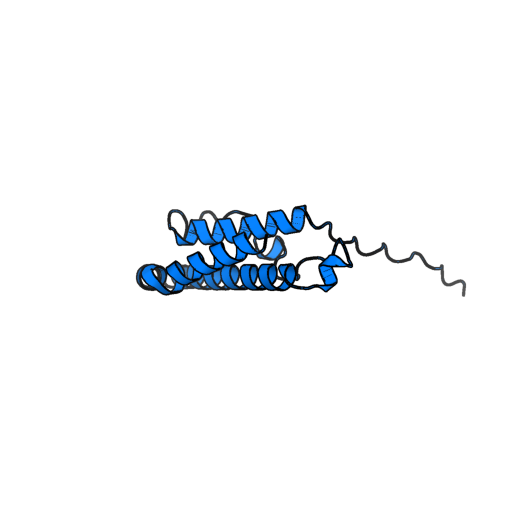 1
ATOM 856 O O . LYS A 1 114 ? 9.951 21.071 -20.707 1.00 40.81 114 LYS A O 1
ATOM 861 N N . PRO A 1 115 ? 9.540 20.172 -22.752 1.00 38.03 115 PRO A N 1
ATOM 862 C CA . PRO A 1 115 ? 10.415 21.110 -23.435 1.00 38.03 115 PRO A CA 1
ATOM 863 C C . PRO A 1 115 ? 9.952 22.509 -23.043 1.00 38.03 115 PRO A C 1
ATOM 865 O O . PRO A 1 115 ? 8.739 22.763 -22.980 1.00 38.03 115 PRO A O 1
ATOM 868 N N . ALA A 1 116 ? 10.909 23.363 -22.664 1.00 43.09 116 ALA A N 1
ATOM 869 C CA . ALA A 1 116 ? 10.626 24.760 -22.375 1.00 43.09 116 ALA A CA 1
ATOM 870 C C . ALA A 1 116 ? 9.720 25.286 -23.498 1.00 43.09 116 ALA A C 1
ATOM 872 O O . ALA A 1 116 ? 9.950 24.910 -24.653 1.00 43.09 116 ALA A O 1
ATOM 873 N N . PRO A 1 117 ? 8.658 26.054 -23.189 1.00 48.22 117 PRO A N 1
ATOM 874 C CA . PRO A 1 117 ? 7.816 26.604 -24.239 1.00 48.22 117 PRO A CA 1
ATOM 875 C C . PRO A 1 117 ? 8.744 27.268 -25.248 1.00 48.22 117 PRO A C 1
ATOM 877 O O . PRO A 1 117 ? 9.564 28.100 -24.856 1.00 48.22 117 PRO A O 1
ATOM 880 N N . HIS A 1 118 ? 8.675 26.816 -26.503 1.00 45.25 118 HIS A N 1
ATOM 881 C CA . HIS A 1 118 ? 9.428 27.421 -27.585 1.00 45.25 118 HIS A CA 1
ATOM 882 C C . HIS A 1 118 ? 9.188 28.923 -27.484 1.00 45.25 118 HIS A C 1
ATOM 884 O O . HIS A 1 118 ? 8.051 29.384 -27.599 1.00 45.25 118 HIS A O 1
ATOM 890 N N . SER A 1 119 ? 10.247 29.684 -27.218 1.00 52.88 119 SER A N 1
ATOM 891 C CA . SER A 1 119 ? 10.263 31.120 -27.453 1.00 52.88 119 SER A CA 1
ATOM 892 C C . SER A 1 119 ? 10.309 31.331 -28.966 1.00 52.88 119 SER A C 1
ATOM 894 O O . SER A 1 119 ? 11.265 31.889 -29.499 1.00 52.88 119 SER A O 1
ATOM 896 N N . ASP A 1 120 ? 9.312 30.798 -29.667 1.00 47.47 120 ASP A N 1
ATOM 897 C CA . ASP A 1 120 ? 9.111 31.048 -31.074 1.00 47.47 120 ASP A CA 1
ATOM 898 C C . ASP A 1 120 ? 8.474 32.420 -31.168 1.00 47.47 120 ASP A C 1
ATOM 900 O O . ASP A 1 120 ? 7.325 32.626 -30.787 1.00 47.47 120 ASP A O 1
ATOM 904 N N . GLY A 1 121 ? 9.292 33.352 -31.646 1.00 45.34 121 GLY A N 1
ATOM 905 C CA . GLY A 1 121 ? 8.831 34.488 -32.416 1.00 45.34 121 GLY A CA 1
ATOM 906 C C . GLY A 1 121 ? 7.879 35.405 -31.670 1.00 45.34 121 GLY A C 1
ATOM 907 O O . GLY A 1 121 ? 6.663 35.254 -31.717 1.00 45.34 121 GLY A O 1
ATOM 908 N N . LEU A 1 122 ? 8.457 36.471 -31.119 1.00 46.09 122 LEU A N 1
ATOM 909 C CA . LEU A 1 122 ? 7.929 37.818 -31.322 1.00 46.09 122 LEU A CA 1
ATOM 910 C C . LEU A 1 122 ? 7.067 37.862 -32.594 1.00 46.09 122 LEU A C 1
ATOM 912 O O . LEU A 1 122 ? 7.603 37.851 -33.705 1.00 46.09 122 LEU A O 1
ATOM 916 N N . TRP A 1 123 ? 5.747 37.896 -32.420 1.00 42.38 123 TRP A N 1
ATOM 917 C CA . TRP A 1 123 ? 4.826 38.337 -33.452 1.00 42.38 123 TRP A CA 1
ATOM 918 C C . TRP A 1 123 ? 5.251 39.757 -33.821 1.00 42.38 123 TRP A C 1
ATOM 920 O O . TRP A 1 123 ? 4.916 40.719 -33.135 1.00 42.38 123 TRP A O 1
ATOM 930 N N . ARG A 1 124 ? 6.075 39.876 -34.864 1.00 52.81 124 ARG A N 1
ATOM 931 C CA . ARG A 1 124 ? 6.230 41.122 -35.602 1.00 52.81 124 ARG A CA 1
ATOM 932 C C . ARG A 1 124 ? 4.946 41.280 -36.404 1.00 52.81 124 ARG A C 1
ATOM 934 O O . ARG A 1 124 ? 4.784 40.625 -37.431 1.00 52.81 124 ARG A O 1
ATOM 941 N N . ILE A 1 125 ? 4.039 42.087 -35.868 1.00 55.47 125 ILE A N 1
ATOM 942 C CA . ILE A 1 125 ? 2.977 42.758 -36.616 1.00 55.47 125 ILE A CA 1
ATOM 943 C C . ILE A 1 125 ? 3.373 44.229 -36.661 1.00 55.47 125 ILE A C 1
ATOM 945 O O . ILE A 1 125 ? 3.796 44.732 -35.594 1.00 55.47 125 ILE A O 1
#

InterPro domains:
  IPR010848 Protein of unknown function DUF1465 [PF07323] (1-53)
  IPR038301 AraC-like superfamily [G3DSA:1.10.8.930] (1-57)

pLDDT: mean 80.42, std 18.4, range [38.03, 98.06]

Secondary structure (DSSP, 8-state):
-HHHHHHHHHHHHHHHTTHHHHHHHTS-HHHHHHHHHHHHHHHHHHHHHHHHHT-TTTTSSTT-PPPGGGSHHHHTSSS--TT-TTTTSHHHHHHHHHHHHHHHHHHHS---PPP----------

Organism: NCBI:txid1614636

Radius of gyration: 18.57 Å; chains: 1; bounding box: 30×54×52 Å

Foldseek 3Di:
DQVLLVVLLVLLCPQVVPVVVVVLVPDDPVLVVLLVVLSVLLNVLSVQVNVVVPDVVCVVPQQPDGDPCLDCVNLVALADPPPHPCPPHSSRVSSSSSRPVSVVRPVRRPHPPPPDPPPPDDPPD

Sequence (125 aa):
MYRRAVDIARHARHWFDGPGLEWRATLPVADQAAVATESLRTTARMMAVIAWAVDPRHDKAPGAALPRFTSSAFTQGGSLPGTSPLLGTPGGDIAIASRQLVDTIVERTPIAQKPAPHSDGLWRI